Protein AF-A0A6S7LTD8-F1 (afdb_monomer_lite)

Foldseek 3Di:
DLQVVQLPAQDPVSLVVLVVVCVVVVVPHVPDPSSVNSNVSNVVSNVCCVVPVVVVVVVVVVVVVPPD

Organism: Paramuricea clavata (NCBI:txid317549)

Radius of gyration: 16.53 Å; chains: 1; bounding box: 37×20×47 Å

Sequence (68 aa):
MLQRLTDTFNDKYHLDEVKEFIKKHSSLFSNTRAGKKAVESIKTNIHWMKSHYTTIFNWLKQVNNEEY

Structure (mmCIF, N/CA/C/O backbone):
data_AF-A0A6S7LTD8-F1
#
_entry.id   AF-A0A6S7LTD8-F1
#
loop_
_atom_site.group_PDB
_atom_site.id
_atom_site.type_symbol
_atom_site.label_atom_id
_atom_site.label_alt_id
_atom_site.label_comp_id
_atom_site.label_asym_id
_atom_site.label_entity_id
_atom_site.label_seq_id
_atom_site.pdbx_PDB_ins_code
_atom_site.Cartn_x
_atom_site.Cartn_y
_atom_site.Cartn_z
_atom_site.occupancy
_atom_site.B_iso_or_equiv
_atom_site.auth_seq_id
_atom_site.auth_comp_id
_atom_site.auth_asym_id
_atom_site.auth_atom_id
_atom_site.pdbx_PDB_model_num
ATOM 1 N N . MET A 1 1 ? 6.035 11.977 -10.021 1.00 77.31 1 MET A N 1
ATOM 2 C CA . MET A 1 1 ? 4.707 11.742 -10.623 1.00 77.31 1 MET A CA 1
ATOM 3 C C . MET A 1 1 ? 4.115 10.433 -10.129 1.00 77.31 1 MET A C 1
ATOM 5 O O . MET A 1 1 ? 3.221 10.526 -9.309 1.00 77.31 1 MET A O 1
ATOM 9 N N . LEU A 1 2 ? 4.669 9.266 -10.503 1.00 82.81 2 LEU A N 1
ATOM 10 C CA . LEU A 1 2 ? 4.187 7.949 -10.044 1.00 82.81 2 LEU A CA 1
ATOM 11 C C . LEU A 1 2 ? 3.980 7.897 -8.527 1.00 82.81 2 LEU A C 1
ATOM 13 O O . LEU A 1 2 ? 2.884 7.613 -8.079 1.00 82.81 2 LEU A O 1
ATOM 17 N N . GLN A 1 3 ? 4.997 8.301 -7.762 1.00 83.25 3 GLN A N 1
ATOM 18 C CA . GLN A 1 3 ? 4.917 8.310 -6.304 1.00 83.25 3 GLN A CA 1
ATOM 19 C C . GLN A 1 3 ? 3.700 9.104 -5.779 1.00 83.25 3 GLN A C 1
ATOM 21 O O . GLN A 1 3 ? 2.884 8.548 -5.061 1.00 83.25 3 GLN A O 1
ATOM 26 N N . ARG A 1 4 ? 3.514 10.356 -6.222 1.00 86.75 4 ARG A N 1
ATOM 27 C CA . ARG A 1 4 ? 2.382 11.204 -5.799 1.00 86.75 4 ARG A CA 1
ATOM 28 C C . ARG A 1 4 ? 1.014 10.599 -6.121 1.00 86.75 4 ARG A C 1
ATOM 30 O O . ARG A 1 4 ? 0.072 10.838 -5.382 1.00 86.75 4 ARG A O 1
ATOM 37 N N . LEU A 1 5 ? 0.905 9.870 -7.231 1.00 88.31 5 LEU A N 1
ATOM 38 C CA . LEU A 1 5 ? -0.346 9.229 -7.641 1.00 88.31 5 LEU A CA 1
ATOM 39 C C . LEU A 1 5 ? -0.654 7.986 -6.800 1.00 88.31 5 LEU A C 1
ATOM 41 O O . LEU A 1 5 ? -1.814 7.637 -6.643 1.00 88.31 5 LEU A O 1
ATOM 45 N N . THR A 1 6 ? 0.379 7.333 -6.264 1.00 92.50 6 THR A N 1
ATOM 46 C CA . THR A 1 6 ? 0.258 6.076 -5.518 1.00 92.50 6 THR A CA 1
ATOM 47 C C . THR A 1 6 ? 0.367 6.234 -4.001 1.00 92.50 6 THR A C 1
ATOM 49 O O . THR A 1 6 ? 0.158 5.268 -3.276 1.00 92.50 6 THR A O 1
ATOM 52 N N . ASP A 1 7 ? 0.737 7.419 -3.503 1.00 91.88 7 ASP A N 1
ATOM 53 C CA . ASP A 1 7 ? 1.086 7.647 -2.091 1.00 91.88 7 ASP A CA 1
ATOM 54 C C . ASP A 1 7 ? -0.089 7.410 -1.121 1.00 91.88 7 ASP A C 1
ATOM 56 O O . ASP A 1 7 ? 0.143 7.152 0.059 1.00 91.88 7 ASP A O 1
ATOM 60 N N . THR A 1 8 ? -1.337 7.466 -1.592 1.00 93.88 8 THR A N 1
ATOM 61 C CA . THR A 1 8 ? -2.543 7.252 -0.771 1.00 93.88 8 THR A CA 1
ATOM 62 C C . THR A 1 8 ? -3.051 5.814 -0.789 1.00 93.88 8 THR A C 1
ATOM 64 O O . THR A 1 8 ? -3.907 5.459 0.021 1.00 93.88 8 THR A O 1
ATOM 67 N N . PHE A 1 9 ? -2.540 4.968 -1.686 1.00 96.94 9 PHE A N 1
ATOM 68 C CA . PHE A 1 9 ? -2.997 3.589 -1.794 1.00 96.94 9 PHE A CA 1
ATOM 69 C C . PHE A 1 9 ? -2.580 2.787 -0.564 1.00 96.94 9 PHE A C 1
ATOM 71 O O . PHE A 1 9 ? -1.442 2.874 -0.095 1.00 96.94 9 PHE A O 1
ATOM 78 N N . ASN A 1 10 ? -3.516 2.003 -0.037 1.00 95.56 10 ASN A N 1
ATOM 79 C CA . ASN A 1 10 ? -3.362 1.301 1.234 1.00 95.56 10 ASN A CA 1
ATOM 80 C C . ASN A 1 10 ? -4.004 -0.098 1.242 1.00 95.56 10 ASN A C 1
ATOM 82 O O . ASN A 1 10 ? -4.150 -0.702 2.306 1.00 95.56 10 ASN A O 1
ATOM 86 N N . ASP A 1 11 ? -4.334 -0.642 0.068 1.00 95.62 11 ASP A N 1
ATOM 87 C CA . ASP A 1 11 ? -4.873 -1.990 -0.098 1.00 95.62 11 ASP A CA 1
ATOM 88 C C . ASP A 1 11 ? -4.068 -2.826 -1.108 1.00 95.62 11 ASP A C 1
ATOM 90 O O . ASP A 1 11 ? -3.193 -2.340 -1.830 1.00 95.62 11 ASP A O 1
ATOM 94 N N . LYS A 1 12 ? -4.350 -4.134 -1.124 1.00 95.25 12 LYS A N 1
ATOM 95 C CA . LYS A 1 12 ? -3.649 -5.092 -1.988 1.00 95.25 12 LYS A CA 1
ATOM 96 C C . LYS A 1 12 ? -3.980 -4.919 -3.470 1.00 95.25 12 LYS A C 1
ATOM 98 O O . LYS A 1 12 ? -3.112 -5.190 -4.290 1.00 95.25 12 LYS A O 1
ATOM 103 N N . TYR A 1 13 ? -5.197 -4.492 -3.797 1.00 96.44 13 TYR A N 1
ATOM 104 C CA . TYR A 1 13 ? -5.638 -4.350 -5.180 1.00 96.44 13 TYR A CA 1
ATOM 105 C C . TYR A 1 13 ? -4.788 -3.293 -5.894 1.00 96.44 13 TYR A C 1
ATOM 107 O O . TYR A 1 13 ? -4.131 -3.595 -6.889 1.00 96.44 13 TYR A O 1
ATOM 115 N N . HIS A 1 14 ? -4.677 -2.102 -5.304 1.00 96.00 14 HIS A N 1
ATOM 116 C CA . HIS A 1 14 ? -3.853 -1.026 -5.851 1.00 96.00 14 HIS A CA 1
ATOM 117 C C . HIS A 1 14 ? -2.356 -1.369 -5.847 1.00 96.00 14 HIS A C 1
ATOM 119 O O . HIS A 1 14 ? -1.617 -0.969 -6.747 1.00 96.00 14 HIS A O 1
ATOM 125 N N . LEU A 1 15 ? -1.878 -2.127 -4.851 1.00 96.31 15 LEU A N 1
ATOM 126 C CA . LEU A 1 15 ? -0.492 -2.602 -4.842 1.00 96.31 15 LEU A CA 1
ATOM 127 C C . LEU A 1 15 ? -0.186 -3.472 -6.067 1.00 96.31 15 LEU A C 1
ATOM 129 O O . LEU A 1 15 ? 0.889 -3.342 -6.658 1.00 96.31 15 LEU A O 1
ATOM 133 N N . ASP A 1 16 ? -1.093 -4.379 -6.414 1.00 96.69 16 ASP A N 1
ATOM 134 C CA . ASP A 1 16 ? -0.891 -5.296 -7.528 1.00 96.69 16 ASP A CA 1
ATOM 135 C C . ASP A 1 16 ? -1.059 -4.579 -8.876 1.00 96.69 16 ASP A C 1
ATOM 137 O O . ASP A 1 16 ? -0.198 -4.743 -9.742 1.00 96.69 16 ASP A O 1
ATOM 141 N N . GLU A 1 17 ? -2.017 -3.656 -9.002 1.00 95.50 17 GLU A N 1
ATOM 142 C CA . GLU A 1 17 ? -2.152 -2.778 -10.175 1.00 95.50 17 GLU A CA 1
ATOM 143 C C . GLU A 1 17 ? -0.873 -1.955 -10.431 1.00 95.50 17 GLU A C 1
ATOM 145 O O . GLU A 1 17 ? -0.363 -1.897 -11.553 1.00 95.50 17 GLU A O 1
ATOM 150 N N . VAL A 1 18 ? -0.274 -1.375 -9.384 1.00 93.88 18 VAL A N 1
ATOM 151 C CA . VAL A 1 18 ? 0.974 -0.602 -9.509 1.00 93.88 18 VAL A CA 1
ATOM 152 C C . VAL A 1 18 ? 2.154 -1.489 -9.909 1.00 93.88 18 VAL A C 1
ATOM 154 O O . VAL A 1 18 ? 2.987 -1.077 -10.723 1.00 93.88 18 VAL A O 1
ATOM 157 N N . LYS A 1 19 ? 2.248 -2.718 -9.386 1.00 93.50 19 LYS A N 1
ATOM 158 C CA . LYS A 1 19 ? 3.287 -3.671 -9.814 1.00 93.50 19 LYS A CA 1
ATOM 159 C C . LYS A 1 19 ? 3.124 -4.052 -11.281 1.00 93.50 19 LYS A C 1
ATOM 161 O O . LYS A 1 19 ? 4.123 -4.106 -12.000 1.00 93.50 19 LYS A O 1
ATOM 166 N N . GLU A 1 20 ? 1.898 -4.310 -11.727 1.00 94.19 20 GLU A N 1
ATOM 167 C CA . GLU A 1 20 ? 1.608 -4.627 -13.125 1.00 94.19 20 GLU A CA 1
ATOM 168 C C . GLU A 1 20 ? 1.932 -3.451 -14.043 1.00 94.19 20 GLU A C 1
ATOM 170 O O . GLU A 1 20 ? 2.602 -3.639 -15.061 1.00 94.19 20 GLU A O 1
ATOM 175 N N . PHE A 1 21 ? 1.567 -2.230 -13.648 1.00 91.75 21 PHE A N 1
ATOM 176 C CA . PHE A 1 21 ? 1.923 -1.012 -14.369 1.00 91.75 21 PHE A CA 1
ATOM 177 C C . PHE A 1 21 ? 3.445 -0.860 -14.508 1.00 91.75 21 PHE A C 1
ATOM 179 O O . PHE A 1 21 ? 3.959 -0.669 -15.613 1.00 91.75 21 PHE A O 1
ATOM 186 N N . ILE A 1 22 ? 4.195 -1.018 -13.412 1.00 90.50 22 ILE A N 1
ATOM 187 C CA . ILE A 1 22 ? 5.665 -0.959 -13.429 1.00 90.50 22 ILE A CA 1
ATOM 188 C C . ILE A 1 22 ? 6.251 -2.060 -14.320 1.00 90.50 22 ILE 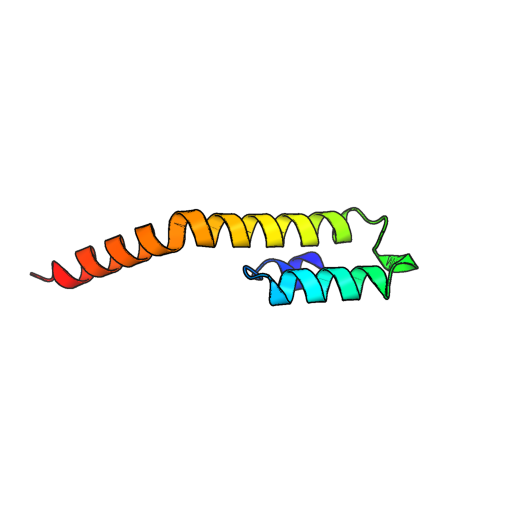A C 1
ATOM 190 O O . ILE A 1 22 ? 7.212 -1.807 -15.045 1.00 90.50 22 ILE A O 1
ATOM 194 N N . LYS A 1 23 ? 5.684 -3.272 -14.292 1.00 90.12 23 LYS A N 1
ATOM 195 C CA . LYS A 1 23 ? 6.129 -4.399 -15.124 1.00 90.12 23 LYS A CA 1
ATOM 196 C C . LYS A 1 23 ? 5.875 -4.141 -16.611 1.00 90.12 23 LYS A C 1
ATOM 198 O O . LYS A 1 23 ? 6.761 -4.393 -17.424 1.00 90.12 23 LYS A O 1
ATOM 203 N N . LYS A 1 24 ? 4.697 -3.619 -16.966 1.00 91.50 24 LYS A N 1
ATOM 204 C CA . LYS A 1 24 ? 4.318 -3.272 -18.346 1.00 91.50 24 LYS A CA 1
ATOM 205 C C . LYS A 1 24 ? 5.188 -2.152 -18.916 1.00 91.50 24 LYS A C 1
ATOM 207 O O . LYS A 1 24 ? 5.511 -2.160 -20.098 1.00 91.50 24 LYS A O 1
ATOM 212 N N . HIS A 1 25 ? 5.610 -1.226 -18.060 1.00 88.88 25 HIS A N 1
ATOM 213 C CA . HIS A 1 25 ? 6.489 -0.109 -18.397 1.00 88.88 25 HIS A CA 1
ATOM 214 C C . HIS A 1 25 ? 7.898 -0.300 -17.813 1.00 88.88 25 HIS A C 1
ATOM 216 O O . HIS A 1 25 ? 8.515 0.647 -17.320 1.00 88.88 25 HIS A O 1
ATOM 222 N N . SER A 1 26 ? 8.413 -1.534 -17.849 1.00 81.00 26 SER A N 1
ATOM 223 C CA . SER A 1 26 ? 9.665 -1.911 -17.180 1.00 81.00 26 SER A CA 1
ATOM 224 C C . SER A 1 26 ? 10.867 -1.080 -17.628 1.00 81.00 26 SER A C 1
ATOM 226 O O . SER A 1 26 ? 11.649 -0.648 -16.782 1.00 81.00 26 SER A O 1
ATOM 228 N N . SER A 1 27 ? 10.950 -0.759 -18.922 1.00 82.12 27 SER A N 1
ATOM 229 C CA . SER A 1 27 ? 11.974 0.118 -19.505 1.00 82.12 27 SER A CA 1
ATOM 230 C C . SER A 1 27 ? 12.004 1.521 -18.890 1.00 82.12 27 SER A C 1
ATOM 232 O O . SER A 1 27 ? 13.059 2.147 -18.853 1.00 82.12 27 SER A O 1
ATOM 23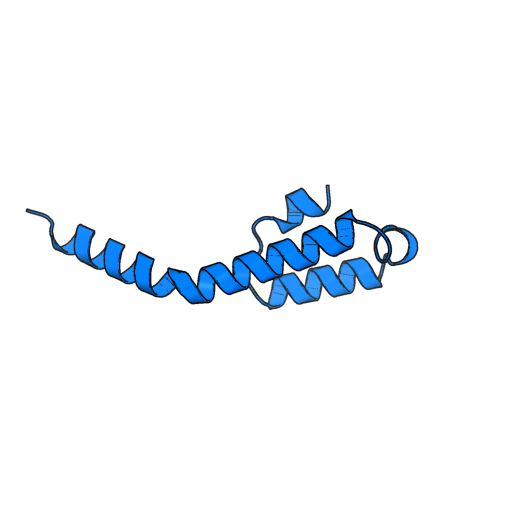4 N N . LEU A 1 28 ? 10.868 2.000 -18.376 1.00 77.81 28 LEU A N 1
ATOM 235 C CA . LEU A 1 28 ? 10.731 3.313 -17.748 1.00 77.81 28 LEU A CA 1
ATOM 236 C C . LEU A 1 28 ? 10.848 3.253 -16.224 1.00 77.81 28 LEU A C 1
ATOM 238 O O . LEU A 1 28 ? 11.280 4.234 -15.625 1.00 77.81 28 LEU A O 1
ATOM 242 N N . PHE A 1 29 ? 10.450 2.142 -15.586 1.00 74.44 29 PHE A N 1
ATOM 243 C CA . PHE A 1 29 ? 10.233 2.127 -14.135 1.00 74.44 29 PHE A CA 1
ATOM 244 C C . PHE A 1 29 ? 10.831 0.952 -13.352 1.00 74.44 29 PHE A C 1
ATOM 246 O O . PHE A 1 29 ? 11.101 1.157 -12.165 1.00 74.44 29 PHE A O 1
ATOM 253 N N . SER A 1 30 ? 11.087 -0.231 -13.932 1.00 68.38 30 SER A N 1
ATOM 254 C CA . SER A 1 30 ? 11.417 -1.432 -13.128 1.00 68.38 30 SER A CA 1
ATOM 255 C C . SER A 1 30 ? 12.730 -1.303 -12.354 1.00 68.38 30 SER A C 1
ATOM 257 O O . SER A 1 30 ? 12.845 -1.795 -11.233 1.00 68.38 30 SER A O 1
ATOM 259 N N . ASN A 1 31 ? 13.700 -0.582 -12.921 1.00 70.88 31 ASN A N 1
ATOM 260 C CA . ASN A 1 31 ? 14.998 -0.324 -12.294 1.00 70.88 31 ASN A CA 1
ATOM 261 C C . ASN A 1 31 ? 15.084 1.064 -11.650 1.00 70.88 31 ASN A C 1
ATOM 263 O O . ASN A 1 31 ? 16.125 1.441 -11.114 1.00 70.88 31 ASN A O 1
ATOM 267 N N . THR A 1 32 ? 13.994 1.832 -11.667 1.00 82.25 32 THR A N 1
ATOM 268 C CA . THR A 1 32 ? 14.002 3.179 -11.102 1.00 82.25 32 THR A CA 1
ATOM 269 C C . THR A 1 32 ? 13.755 3.149 -9.603 1.00 82.25 32 THR A C 1
ATOM 271 O O . THR A 1 32 ? 12.914 2.411 -9.083 1.00 82.25 32 THR A O 1
ATOM 274 N N . ARG A 1 33 ? 14.444 4.045 -8.892 1.00 85.69 33 ARG A N 1
ATOM 275 C CA . ARG A 1 33 ? 14.167 4.324 -7.479 1.00 85.69 33 ARG A CA 1
ATOM 276 C C . ARG A 1 33 ? 12.699 4.705 -7.256 1.00 85.69 33 ARG A C 1
ATOM 278 O O . ARG A 1 33 ? 12.143 4.365 -6.219 1.00 85.69 33 ARG A O 1
ATOM 285 N N . ALA A 1 34 ? 12.075 5.377 -8.226 1.00 85.94 34 ALA A N 1
ATOM 286 C CA . ALA A 1 34 ? 10.680 5.800 -8.156 1.00 85.94 34 ALA A CA 1
ATOM 287 C C . ALA A 1 34 ? 9.704 4.614 -8.100 1.00 85.94 34 ALA A C 1
ATOM 289 O O . ALA A 1 34 ? 8.831 4.607 -7.236 1.00 85.94 34 ALA A O 1
ATOM 290 N N . GLY A 1 35 ? 9.880 3.603 -8.961 1.00 88.31 35 GLY A N 1
ATOM 291 C CA . GLY A 1 35 ? 9.041 2.399 -8.959 1.00 88.31 35 GLY A CA 1
ATOM 292 C C . GLY A 1 35 ? 9.166 1.606 -7.658 1.00 88.31 35 GLY A C 1
ATOM 293 O O . GLY A 1 35 ? 8.161 1.275 -7.033 1.00 88.31 35 GLY A O 1
ATOM 294 N N . LYS A 1 36 ? 10.403 1.388 -7.185 1.00 90.50 36 LYS A N 1
ATOM 295 C CA . LYS A 1 36 ? 10.652 0.715 -5.897 1.00 90.50 36 LYS A CA 1
ATOM 296 C C . LYS A 1 36 ? 10.022 1.474 -4.729 1.00 90.50 36 LYS A C 1
ATOM 298 O O . LYS A 1 36 ? 9.356 0.874 -3.895 1.00 90.50 36 LYS A O 1
ATOM 303 N N . LYS A 1 37 ? 10.199 2.798 -4.690 1.00 91.75 37 LYS A N 1
ATOM 304 C CA . LYS A 1 37 ? 9.658 3.640 -3.620 1.00 91.75 37 LYS A CA 1
ATOM 305 C C . LYS A 1 37 ? 8.130 3.619 -3.588 1.00 91.75 37 LYS A C 1
ATOM 307 O O . LYS A 1 37 ? 7.578 3.485 -2.508 1.00 91.75 37 LYS A O 1
ATOM 312 N N . ALA A 1 38 ? 7.467 3.692 -4.744 1.00 92.06 38 ALA A N 1
ATOM 313 C CA . ALA A 1 38 ? 6.010 3.595 -4.822 1.00 92.06 38 ALA A CA 1
ATOM 314 C C . ALA A 1 38 ? 5.502 2.271 -4.223 1.00 92.06 38 ALA A C 1
ATOM 316 O O . ALA A 1 38 ? 4.658 2.285 -3.335 1.00 92.06 38 ALA A O 1
ATOM 317 N N . VAL A 1 39 ? 6.080 1.134 -4.626 1.00 93.94 39 VAL A N 1
ATOM 318 C CA . VAL A 1 39 ? 5.692 -0.191 -4.107 1.00 93.94 39 VAL A CA 1
ATOM 319 C C . VAL A 1 39 ? 5.881 -0.294 -2.590 1.00 93.94 39 VAL A C 1
ATOM 321 O O . VAL A 1 39 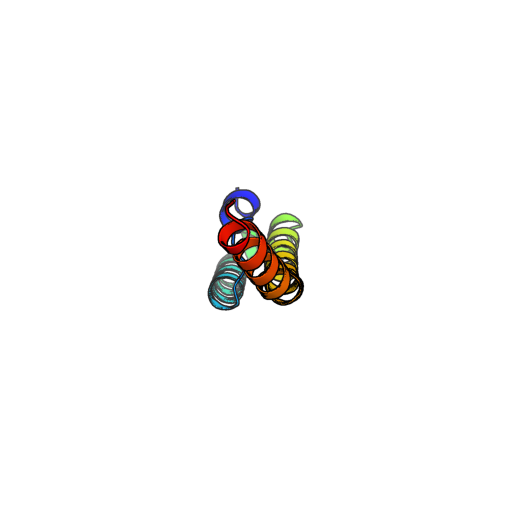? 4.996 -0.795 -1.897 1.00 93.94 39 VAL A O 1
ATOM 324 N N . GLU A 1 40 ? 7.009 0.182 -2.058 1.00 94.50 40 GLU A N 1
ATOM 325 C CA . GLU A 1 40 ? 7.274 0.126 -0.614 1.00 94.50 40 GLU A CA 1
ATOM 326 C C . GLU A 1 40 ? 6.387 1.082 0.195 1.00 94.50 40 GLU A C 1
ATOM 328 O O . GLU A 1 40 ? 5.917 0.715 1.274 1.00 94.50 40 GLU A O 1
ATOM 333 N N . SER A 1 41 ? 6.079 2.271 -0.330 1.00 95.31 41 SER A N 1
ATOM 334 C CA . SER A 1 41 ? 5.121 3.192 0.291 1.00 95.31 41 SER A CA 1
ATOM 335 C C . SER A 1 41 ? 3.733 2.560 0.425 1.00 95.31 41 SER A C 1
ATOM 337 O O . SER A 1 41 ? 3.173 2.551 1.518 1.00 95.31 41 SER A O 1
ATOM 339 N N . ILE A 1 42 ? 3.214 1.933 -0.636 1.00 96.19 42 ILE A N 1
ATOM 340 C CA . ILE A 1 42 ? 1.902 1.265 -0.598 1.00 96.19 42 ILE A CA 1
ATOM 341 C C . ILE A 1 42 ? 1.904 0.114 0.418 1.00 96.19 42 ILE A C 1
ATOM 343 O O . ILE A 1 42 ? 0.978 -0.019 1.217 1.00 96.19 42 ILE A O 1
ATOM 347 N N . LYS A 1 43 ? 2.964 -0.710 0.449 1.00 97.25 43 LYS A N 1
ATOM 348 C CA . LYS A 1 43 ? 3.107 -1.778 1.458 1.00 97.25 43 LYS A CA 1
ATOM 349 C C . LYS A 1 43 ? 3.100 -1.229 2.884 1.00 97.25 43 LYS A C 1
ATOM 351 O O . LYS A 1 43 ? 2.477 -1.827 3.761 1.00 97.25 43 LYS A O 1
ATOM 356 N N . THR A 1 44 ? 3.776 -0.103 3.100 1.00 97.31 44 THR A N 1
ATOM 357 C CA . THR A 1 44 ? 3.837 0.574 4.400 1.00 97.31 44 THR A CA 1
ATOM 358 C C . THR A 1 44 ? 2.448 1.043 4.822 1.00 97.31 44 THR A C 1
ATOM 360 O O . THR A 1 44 ? 2.027 0.765 5.942 1.00 97.31 44 THR A O 1
ATOM 363 N N . ASN A 1 45 ? 1.688 1.646 3.906 1.00 97.06 45 ASN A N 1
ATOM 364 C CA . ASN A 1 45 ? 0.311 2.070 4.153 1.00 97.06 45 ASN A CA 1
ATOM 365 C C . ASN A 1 45 ? -0.617 0.886 4.469 1.00 97.06 45 ASN A C 1
ATOM 367 O O . ASN A 1 45 ? -1.392 0.956 5.421 1.00 97.06 45 ASN A O 1
ATOM 371 N N . ILE A 1 46 ? -0.511 -0.226 3.727 1.00 97.69 46 ILE A N 1
ATOM 372 C CA . ILE A 1 46 ? -1.268 -1.461 4.009 1.00 97.69 46 ILE A CA 1
ATOM 373 C C . ILE A 1 46 ? -0.962 -1.968 5.420 1.00 97.69 46 ILE A C 1
ATOM 375 O O . ILE A 1 46 ? -1.868 -2.371 6.152 1.00 97.69 46 ILE A O 1
ATOM 379 N N . HIS A 1 47 ? 0.319 -1.995 5.799 1.00 97.62 47 HIS A N 1
ATOM 380 C CA . HIS A 1 47 ? 0.719 -2.439 7.128 1.00 97.62 47 HIS A CA 1
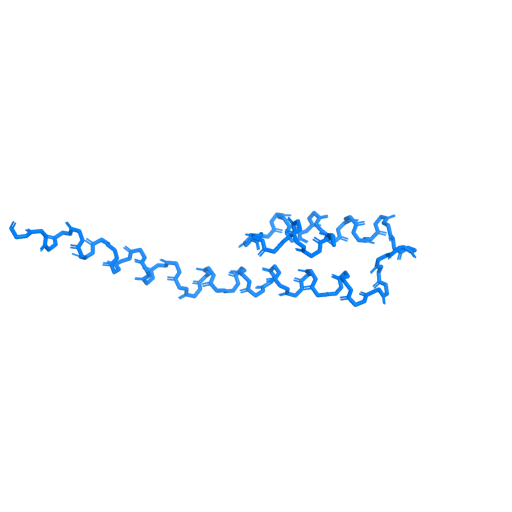ATOM 381 C C . HIS A 1 47 ? 0.169 -1.506 8.210 1.00 97.62 47 HIS A C 1
ATOM 383 O O . HIS A 1 47 ? -0.424 -1.982 9.174 1.00 97.62 47 HIS A O 1
ATOM 389 N N . TRP A 1 48 ? 0.286 -0.192 8.014 1.00 97.69 48 TRP A N 1
ATOM 390 C CA . TRP A 1 48 ? -0.239 0.801 8.943 1.00 97.69 48 TRP A CA 1
ATOM 391 C C . TRP A 1 48 ? -1.754 0.660 9.133 1.00 97.69 48 TRP A C 1
ATOM 393 O O . TRP A 1 48 ? -2.224 0.589 10.266 1.00 97.69 48 TRP A O 1
ATOM 403 N N . MET A 1 49 ? -2.515 0.509 8.044 1.00 97.38 49 MET A N 1
ATOM 404 C CA . MET A 1 49 ? -3.961 0.284 8.113 1.00 97.38 49 MET A CA 1
ATOM 405 C C . MET A 1 49 ? -4.299 -0.976 8.910 1.00 97.38 49 MET A C 1
ATOM 407 O O . MET A 1 49 ? -5.150 -0.933 9.791 1.00 97.38 49 MET A O 1
ATOM 411 N N . LYS A 1 50 ? -3.602 -2.092 8.674 1.00 95.69 50 LYS A N 1
ATOM 412 C CA . LYS A 1 50 ? -3.834 -3.331 9.435 1.00 95.69 50 LYS A CA 1
ATOM 413 C C . LYS A 1 50 ? -3.540 -3.187 10.927 1.00 95.69 50 LYS A C 1
ATOM 415 O O . LYS A 1 50 ? -4.261 -3.765 11.733 1.00 95.69 50 LYS A O 1
ATOM 420 N N . SER A 1 51 ? -2.491 -2.450 11.278 1.00 96.62 51 SER A N 1
ATOM 421 C CA . SER A 1 51 ? -2.039 -2.308 12.664 1.00 96.62 51 SER A CA 1
ATOM 422 C C . SER A 1 51 ? -2.835 -1.265 13.452 1.00 96.62 51 SER A C 1
ATOM 424 O O . SER A 1 51 ? -3.000 -1.412 14.660 1.00 96.62 51 SER A O 1
ATOM 426 N N . HIS A 1 52 ? -3.334 -0.214 12.793 1.00 96.81 52 HIS A N 1
ATOM 427 C CA . HIS A 1 52 ? -3.888 0.956 13.482 1.00 96.81 52 HIS A CA 1
ATOM 428 C C . HIS A 1 52 ? -5.375 1.206 13.235 1.00 96.81 52 HIS A C 1
ATOM 430 O O . HIS A 1 52 ? -5.996 1.868 14.064 1.00 96.81 52 HIS A O 1
ATOM 436 N N . TYR A 1 53 ? -5.972 0.674 12.162 1.00 95.50 53 TYR A N 1
ATOM 437 C CA . TYR A 1 53 ? -7.365 0.977 11.812 1.00 95.50 53 TYR A CA 1
ATOM 438 C C . TYR A 1 53 ? -8.338 0.657 12.950 1.00 95.50 53 TYR A C 1
ATOM 440 O O . TYR A 1 53 ? -9.084 1.531 13.378 1.00 95.50 53 TYR A O 1
ATOM 448 N N . THR A 1 54 ? -8.291 -0.564 13.489 1.00 95.00 54 THR A N 1
ATOM 449 C CA . THR A 1 54 ? -9.190 -0.993 14.572 1.00 95.00 54 THR A CA 1
ATOM 450 C C . THR A 1 54 ? -8.996 -0.162 15.838 1.00 95.00 54 THR A C 1
ATOM 452 O O . THR A 1 54 ? -9.969 0.216 16.482 1.00 95.00 54 THR A O 1
ATOM 455 N N . THR A 1 55 ? -7.748 0.162 16.183 1.00 96.56 55 THR A N 1
ATOM 456 C CA . THR A 1 55 ? -7.422 0.980 17.358 1.00 96.56 55 THR A CA 1
ATOM 457 C C . THR A 1 55 ? -7.998 2.385 17.229 1.00 96.56 55 THR A C 1
ATOM 459 O O . THR A 1 55 ? -8.660 2.860 18.146 1.00 96.56 55 THR A O 1
ATOM 462 N N . ILE A 1 56 ? -7.799 3.029 16.075 1.00 96.12 56 ILE A N 1
ATOM 463 C CA . ILE A 1 56 ? -8.328 4.370 15.801 1.00 96.12 56 ILE A CA 1
ATOM 464 C C . ILE A 1 56 ? -9.856 4.339 15.743 1.00 96.12 56 ILE A C 1
ATOM 466 O O . ILE A 1 56 ? -10.501 5.204 16.321 1.00 96.12 56 ILE A O 1
ATOM 470 N N . PHE A 1 57 ? -10.444 3.330 15.097 1.00 95.38 57 PHE A N 1
ATOM 471 C CA . PHE A 1 57 ? -11.894 3.159 15.024 1.00 95.38 57 PHE A CA 1
ATOM 472 C C . PHE A 1 57 ? -12.523 3.028 16.416 1.00 95.38 57 PHE A C 1
ATOM 474 O O . PHE A 1 57 ? -13.504 3.704 16.720 1.00 95.38 57 PHE A O 1
ATOM 48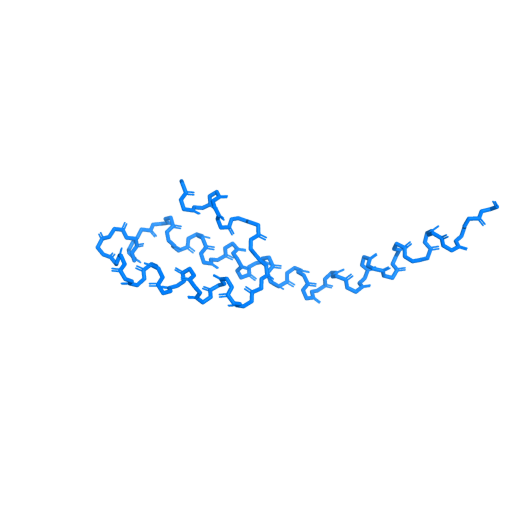1 N N . ASN A 1 58 ? -11.936 2.199 17.281 1.00 95.12 58 ASN A N 1
ATOM 482 C CA . ASN A 1 58 ? -12.414 2.021 18.649 1.00 95.12 58 ASN A CA 1
ATOM 483 C C . ASN A 1 58 ? -12.245 3.296 19.479 1.00 95.12 58 ASN A C 1
ATOM 485 O O . ASN A 1 58 ? -13.163 3.659 20.208 1.00 95.12 58 ASN A O 1
ATOM 489 N N . TRP A 1 59 ? -11.113 3.989 19.335 1.00 95.81 59 TRP A N 1
ATOM 490 C CA . TRP A 1 59 ? -10.873 5.265 20.005 1.00 95.81 59 TRP A CA 1
ATOM 491 C C . TRP A 1 59 ? -11.889 6.331 19.576 1.00 95.81 59 TRP A C 1
ATOM 493 O O . TRP A 1 59 ? -12.509 6.954 20.430 1.00 95.81 59 TRP A O 1
ATOM 503 N N . LEU A 1 60 ? -12.144 6.480 18.272 1.00 95.38 60 LEU A N 1
ATOM 504 C CA . LEU A 1 60 ? -13.155 7.410 17.755 1.00 95.38 60 LEU A CA 1
ATOM 505 C C . LEU A 1 60 ? -14.561 7.060 18.255 1.00 95.38 60 LEU A C 1
ATOM 507 O O . LEU A 1 60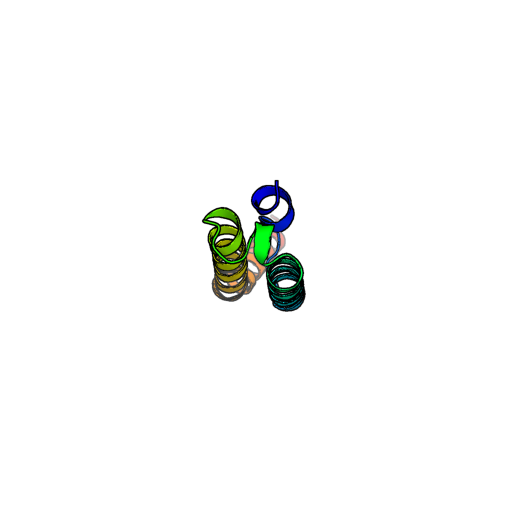 ? -15.321 7.946 18.631 1.00 95.38 60 LEU A O 1
ATOM 511 N N . LYS A 1 61 ? -14.905 5.768 18.292 1.00 93.81 61 LYS A N 1
ATOM 512 C CA . LYS A 1 61 ? -16.186 5.306 18.837 1.00 93.81 61 LYS A CA 1
ATOM 513 C C . LYS A 1 61 ? -16.317 5.633 20.324 1.00 93.81 61 LYS A C 1
ATOM 515 O O . LYS A 1 61 ? -17.399 6.004 20.757 1.00 93.81 61 LYS A O 1
ATOM 520 N N . GLN A 1 62 ? -15.245 5.481 21.098 1.00 93.75 62 GLN A N 1
ATOM 521 C CA . GLN A 1 62 ? -15.241 5.833 22.514 1.00 93.75 62 GLN A CA 1
ATOM 522 C C . GLN A 1 62 ? -15.438 7.340 22.703 1.00 93.75 62 GLN A C 1
ATOM 524 O O . GLN A 1 62 ? -16.365 7.732 23.398 1.00 93.75 62 GLN A O 1
ATOM 529 N N . VAL A 1 63 ? -14.637 8.165 22.023 1.00 93.44 63 VAL A N 1
ATOM 530 C CA . VAL A 1 63 ? -14.712 9.631 22.121 1.00 93.44 63 VAL A CA 1
ATOM 531 C C . VAL A 1 63 ? -16.099 10.158 21.743 1.00 93.44 63 VAL A C 1
ATOM 533 O O . VAL A 1 63 ? -16.623 11.023 22.431 1.00 93.44 63 VAL A O 1
ATOM 536 N N . ASN A 1 64 ? -16.724 9.610 20.698 1.00 86.56 64 ASN A N 1
ATOM 537 C CA . ASN A 1 64 ? -18.064 10.037 20.281 1.00 86.56 64 ASN A CA 1
ATOM 538 C C . ASN A 1 64 ? -19.192 9.497 21.178 1.00 86.56 64 ASN A C 1
ATOM 540 O O . ASN A 1 64 ? -20.285 10.046 21.172 1.00 86.56 64 ASN A O 1
ATOM 544 N N . ASN A 1 65 ? -18.968 8.408 21.919 1.00 77.81 65 ASN A N 1
ATOM 545 C CA . ASN A 1 65 ? -19.949 7.885 22.878 1.00 77.81 65 ASN A CA 1
ATOM 546 C C . ASN A 1 65 ? -19.817 8.534 24.267 1.00 77.81 65 ASN A C 1
ATOM 548 O O . ASN A 1 65 ? -20.716 8.382 25.088 1.00 77.81 65 ASN A O 1
ATOM 552 N N . GLU A 1 66 ? -18.705 9.220 24.535 1.00 61.00 66 GLU A N 1
ATOM 553 C CA . GLU A 1 66 ? -18.460 10.027 25.737 1.00 61.00 66 GLU A CA 1
ATOM 554 C C . GLU A 1 66 ? -18.971 11.477 25.569 1.00 61.00 66 GLU A C 1
ATOM 556 O O . GLU A 1 66 ? -18.517 12.382 26.269 1.00 61.00 66 GLU A O 1
ATOM 561 N N . GLU A 1 67 ? -19.923 11.715 24.653 1.00 52.78 67 GLU A N 1
ATOM 562 C CA . GLU A 1 67 ? -20.673 12.976 24.590 1.00 52.78 67 GLU A CA 1
ATOM 563 C C . GLU A 1 67 ? -21.391 13.222 25.935 1.00 52.78 67 GLU A C 1
ATOM 565 O O . GLU A 1 67 ? -22.240 12.432 26.353 1.00 52.78 67 GLU A O 1
ATOM 570 N N . TYR A 1 68 ? -20.983 14.300 26.618 1.00 50.19 68 TYR A N 1
ATOM 571 C CA . TYR A 1 68 ? -21.555 14.828 27.865 1.00 50.19 68 TYR A CA 1
ATOM 572 C C . TYR A 1 68 ? -22.976 15.368 27.684 1.00 50.19 68 TYR A C 1
ATOM 574 O O . TYR A 1 68 ? -23.204 16.105 26.696 1.00 50.19 68 TYR A O 1
#

Secondary structure (DSSP, 8-state):
-HHHHHTT--SHHHHHHHHHHHHHTHHHHTTSHHHHHHHHHHHHHHHHHHHHHHHHHHHHHHHHH---

pLDDT: mean 89.58, std 10.16, range [50.19, 97.69]